Protein AF-A0A351FW99-F1 (afdb_monomer)

Solvent-accessible surface area (backbone atoms only — not comparable to full-atom values): 5980 Å² total; per-residue (Å²): 120,71,73,68,55,52,52,57,50,52,55,50,54,51,52,54,51,54,57,56,58,64,60,67,68,75,73,65,87,77,82,77,58,63,75,80,78,42,58,98,84,65,74,90,75,91,67,80,81,93,72,76,42,76,46,76,76,44,70,51,99,88,61,35,41,31,34,33,22,67,74,70,24,30,31,35,33,34,43,91,87,54,50,70,43,86,70,46,66,60,74,78,71,129

Nearest PDB structures (foldseek):
  7ris-assembly1_A  TM=8.288E-01  e=5.445E-02  Rhodopseudomonas palustris CGA009
  8dk0-assembly1_A  TM=8.073E-01  e=9.558E-02  Rhodopseudomonas palustris CGA009
  2z2n-assembly1_A  TM=8.464E-01  e=2.155E-01  Staphylococcus aureus
  2z2p-assembly1_B  TM=7.013E-01  e=1.153E-01  Staphylococcus aureus
  7zq2-assembly1_A  TM=7.784E-01  e=3.782E-01  synthetic construct

pLDDT: mean 82.65, std 16.7, range [53.91, 98.5]

Mean predicted aligned error: 12.24 Å

Structure (mmCIF, N/CA/C/O backbone):
data_AF-A0A351FW99-F1
#
_entry.id   AF-A0A351FW99-F1
#
loop_
_atom_site.group_PDB
_atom_site.id
_atom_site.type_symbol
_atom_site.label_atom_id
_atom_site.label_alt_id
_atom_site.label_comp_id
_atom_site.label_asym_id
_atom_site.label_entity_id
_atom_site.label_seq_id
_atom_site.pdbx_PDB_ins_code
_atom_site.Cartn_x
_atom_site.Cartn_y
_atom_site.Cartn_z
_atom_site.occupancy
_atom_site.B_iso_or_equiv
_atom_site.auth_seq_id
_atom_site.auth_comp_id
_atom_site.auth_asym_id
_atom_site.auth_atom_id
_atom_site.pdbx_PDB_model_num
ATOM 1 N N . MET A 1 1 ? 58.338 -32.115 -39.807 1.00 53.91 1 MET A N 1
ATOM 2 C CA . MET A 1 1 ? 57.502 -32.758 -38.763 1.00 53.91 1 MET A CA 1
ATOM 3 C C . MET A 1 1 ? 57.423 -31.931 -37.473 1.00 53.91 1 MET A C 1
ATOM 5 O O . MET A 1 1 ? 56.327 -31.791 -36.958 1.00 53.91 1 MET A O 1
ATOM 9 N N . PHE A 1 2 ? 58.525 -31.347 -36.972 1.00 54.69 2 PHE A N 1
ATOM 10 C CA . PHE A 1 2 ? 58.536 -30.571 -35.715 1.00 54.69 2 PHE A CA 1
ATOM 11 C C . PHE A 1 2 ? 57.735 -29.247 -35.747 1.00 54.69 2 PHE A C 1
ATOM 13 O O . PHE A 1 2 ? 56.997 -28.981 -34.805 1.00 54.69 2 PHE A O 1
ATOM 20 N N . ALA A 1 3 ? 57.762 -28.490 -36.851 1.00 55.84 3 ALA A N 1
ATOM 21 C CA . ALA A 1 3 ? 57.065 -27.196 -36.957 1.00 55.84 3 ALA A CA 1
ATOM 22 C C . ALA A 1 3 ? 55.517 -27.275 -36.903 1.00 55.84 3 ALA A C 1
ATOM 24 O O . ALA A 1 3 ? 54.866 -26.369 -36.399 1.00 55.84 3 ALA A O 1
ATOM 25 N N . LEU A 1 4 ? 54.911 -28.381 -37.359 1.00 54.81 4 LEU A N 1
ATOM 26 C CA . LEU A 1 4 ? 53.447 -28.570 -37.328 1.00 54.81 4 LEU A CA 1
ATOM 27 C C . LEU A 1 4 ? 52.909 -28.949 -35.934 1.00 54.81 4 LEU A C 1
ATOM 29 O O . LEU A 1 4 ? 51.709 -28.849 -35.678 1.00 54.81 4 LEU A O 1
ATOM 33 N N . VAL A 1 5 ? 53.773 -29.419 -35.027 1.00 58.44 5 VAL A N 1
ATOM 34 C CA . VAL A 1 5 ? 53.390 -29.797 -33.654 1.00 58.44 5 VAL A CA 1
ATOM 35 C C . VAL A 1 5 ? 53.349 -28.571 -32.737 1.00 58.44 5 VAL A C 1
ATOM 37 O O . VAL A 1 5 ? 52.486 -28.503 -31.861 1.00 58.44 5 VAL A O 1
ATOM 40 N N . GLU A 1 6 ? 54.235 -27.599 -32.954 1.00 58.78 6 GLU A N 1
ATOM 41 C CA . GLU A 1 6 ? 54.245 -26.311 -32.246 1.00 58.78 6 GLU A CA 1
ATOM 42 C C . GLU A 1 6 ? 52.991 -25.487 -32.538 1.00 58.78 6 GLU A C 1
ATOM 44 O O . GLU A 1 6 ? 52.352 -25.009 -31.604 1.00 58.78 6 GLU A O 1
ATOM 49 N N . ASP A 1 7 ? 52.565 -25.439 -33.800 1.00 62.31 7 ASP A N 1
ATOM 50 C CA . ASP A 1 7 ? 51.370 -24.714 -34.247 1.00 62.31 7 ASP A CA 1
ATOM 51 C C . ASP A 1 7 ? 50.083 -25.251 -33.586 1.00 62.31 7 ASP A C 1
ATOM 53 O O . ASP A 1 7 ? 49.282 -24.520 -33.006 1.00 62.31 7 ASP A O 1
ATOM 57 N N . ARG A 1 8 ? 49.936 -26.581 -33.506 1.00 62.00 8 ARG A N 1
ATOM 58 C CA . ARG A 1 8 ? 48.791 -27.210 -32.819 1.00 62.00 8 ARG A CA 1
ATOM 59 C C . ARG A 1 8 ? 48.818 -27.040 -31.299 1.00 62.00 8 ARG A C 1
ATOM 61 O O . ARG A 1 8 ? 47.757 -27.075 -30.674 1.00 62.00 8 ARG A O 1
ATOM 68 N N . ARG A 1 9 ? 49.999 -26.894 -30.686 1.00 63.50 9 ARG A N 1
ATOM 69 C CA . ARG A 1 9 ? 50.136 -26.563 -29.255 1.00 63.50 9 ARG A CA 1
ATOM 70 C C . ARG A 1 9 ? 49.795 -25.094 -29.013 1.00 63.50 9 ARG A C 1
ATOM 72 O O . ARG A 1 9 ? 49.025 -24.813 -28.105 1.00 63.50 9 ARG A O 1
ATOM 79 N N . MET A 1 10 ? 50.270 -24.195 -29.870 1.00 59.34 10 MET A N 1
ATOM 80 C CA . MET A 1 10 ? 49.967 -22.765 -29.837 1.00 59.34 10 MET A CA 1
ATOM 81 C C . MET A 1 10 ? 48.466 -22.499 -30.022 1.00 59.34 10 MET A C 1
ATOM 83 O O . MET A 1 10 ? 47.874 -21.783 -29.220 1.00 59.34 10 MET A O 1
ATOM 87 N N . LEU A 1 11 ? 47.815 -23.162 -30.983 1.00 58.59 11 LEU A N 1
ATOM 88 C CA . LEU A 1 11 ? 46.373 -23.051 -31.237 1.00 58.59 11 LEU A CA 1
ATOM 89 C C . LEU A 1 11 ? 45.511 -23.561 -30.065 1.00 58.59 11 LEU A C 1
ATOM 91 O O . LEU A 1 11 ? 44.448 -23.008 -29.776 1.00 58.59 11 LEU A O 1
ATOM 95 N N . ARG A 1 12 ? 45.983 -24.592 -29.349 1.00 59.53 12 ARG A N 1
ATOM 96 C CA . ARG A 1 12 ? 45.335 -25.122 -28.136 1.00 59.53 12 ARG A CA 1
ATOM 97 C C . ARG A 1 12 ? 45.493 -24.190 -26.936 1.00 59.53 12 ARG A C 1
ATOM 99 O O . ARG A 1 12 ? 44.519 -23.974 -26.220 1.00 59.53 12 ARG A O 1
ATOM 106 N N . THR A 1 13 ? 46.677 -23.612 -26.744 1.00 58.78 13 THR A N 1
ATOM 107 C CA . THR A 1 13 ? 46.927 -22.630 -25.679 1.00 58.78 13 THR A CA 1
ATOM 108 C C . THR A 1 13 ? 46.145 -21.337 -25.923 1.00 58.78 13 THR A C 1
ATOM 110 O O . THR A 1 13 ? 45.539 -20.809 -24.997 1.00 58.78 13 THR A O 1
ATOM 113 N N . LEU A 1 14 ? 46.065 -20.867 -27.173 1.00 58.09 14 LEU A N 1
ATOM 114 C CA . LEU A 1 14 ? 45.259 -19.699 -27.550 1.00 58.09 14 LEU A CA 1
ATOM 115 C C . LEU A 1 14 ? 43.753 -19.940 -27.337 1.00 58.09 14 LEU A C 1
ATOM 117 O O . LEU A 1 14 ? 43.078 -19.072 -26.791 1.00 58.09 14 LEU A O 1
ATOM 121 N N . SER A 1 15 ? 43.235 -21.129 -27.677 1.00 59.47 15 SER A N 1
ATOM 122 C CA . SER A 1 15 ? 41.825 -21.487 -27.423 1.00 59.47 15 SER A CA 1
ATOM 123 C C . SER A 1 15 ? 41.474 -21.538 -25.933 1.00 59.47 15 SER A C 1
ATOM 125 O O . SER A 1 15 ? 40.412 -21.059 -25.541 1.00 59.47 15 SER A O 1
ATOM 127 N N . ALA A 1 16 ? 42.358 -22.084 -25.090 1.00 58.28 16 ALA A N 1
ATOM 128 C CA . ALA A 1 16 ? 42.136 -22.1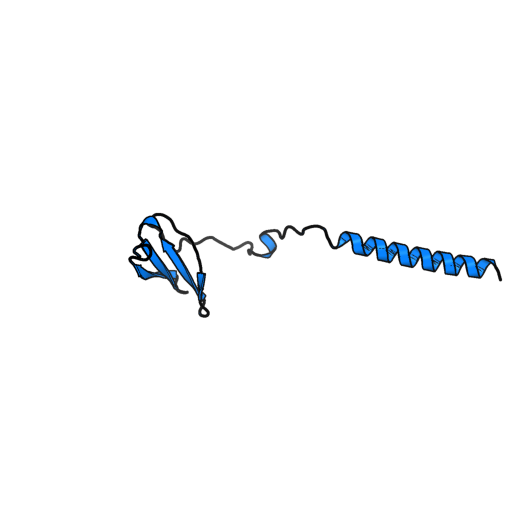54 -23.644 1.00 58.28 16 ALA A CA 1
ATOM 129 C C . ALA A 1 16 ? 42.135 -20.761 -22.983 1.00 58.28 16 ALA A C 1
ATOM 131 O O . ALA A 1 16 ? 41.317 -20.499 -22.101 1.00 58.28 16 ALA A O 1
ATOM 132 N N . SER A 1 17 ? 42.992 -19.844 -23.448 1.00 58.72 17 SER A N 1
ATOM 133 C CA . SER A 1 17 ? 43.065 -18.469 -22.933 1.00 58.72 17 SER A CA 1
ATOM 134 C C . SER A 1 17 ? 41.863 -17.608 -23.333 1.00 58.72 17 SER A C 1
ATOM 136 O O . SER A 1 17 ? 41.372 -16.834 -22.514 1.00 58.72 17 SER A O 1
ATOM 138 N N . VAL A 1 18 ? 41.342 -17.760 -24.557 1.00 60.44 18 VAL A N 1
ATOM 139 C CA . VAL A 1 18 ? 40.134 -17.040 -25.011 1.00 60.44 18 VAL A CA 1
ATOM 140 C C . VAL A 1 18 ? 38.898 -17.485 -24.221 1.00 60.44 18 VAL A C 1
ATOM 142 O O . VAL A 1 18 ? 38.113 -16.644 -23.788 1.00 60.44 18 VAL A O 1
ATOM 145 N N . PHE A 1 19 ? 38.761 -18.789 -23.950 1.00 57.56 19 PHE A N 1
ATOM 146 C CA . PHE A 1 19 ? 37.665 -19.319 -23.130 1.00 57.56 19 PHE A CA 1
ATOM 147 C C . PHE A 1 19 ? 37.753 -18.883 -21.658 1.00 57.56 19 PHE A C 1
ATOM 149 O O . PHE A 1 19 ? 36.730 -18.569 -21.053 1.00 57.56 19 PHE A O 1
ATOM 156 N N . GLY A 1 20 ? 38.963 -18.816 -21.089 1.00 57.88 20 GLY A N 1
ATOM 157 C CA . GLY A 1 20 ? 39.179 -18.328 -19.723 1.00 57.88 20 GLY A CA 1
ATOM 158 C C . GLY A 1 20 ? 38.878 -16.835 -19.559 1.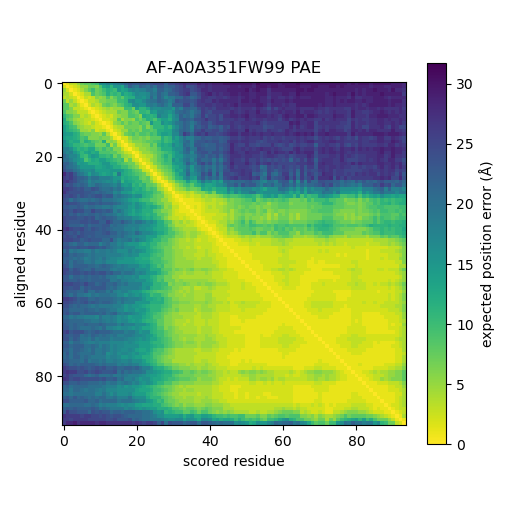00 57.88 20 GLY A C 1
ATOM 159 O O . GLY A 1 20 ? 38.313 -16.430 -18.546 1.00 57.88 20 GLY A O 1
ATOM 160 N N . PHE A 1 21 ? 39.188 -16.017 -20.569 1.00 57.34 21 PHE A N 1
ATOM 161 C CA . PHE A 1 21 ? 38.932 -14.574 -20.534 1.00 57.34 21 PHE A CA 1
ATOM 162 C C . PHE A 1 21 ? 37.441 -14.229 -20.705 1.00 57.34 21 PHE A C 1
ATOM 164 O O . PHE A 1 21 ? 36.941 -13.309 -20.060 1.00 57.34 21 PHE A O 1
ATOM 171 N N . LEU A 1 22 ? 36.701 -15.009 -21.504 1.00 57.44 22 LEU A N 1
ATOM 172 C CA . LEU A 1 22 ? 35.249 -14.857 -21.686 1.00 57.44 22 LEU A CA 1
ATOM 173 C C . LEU A 1 22 ? 34.432 -15.180 -20.420 1.00 57.44 22 LEU A C 1
ATOM 175 O O . LEU A 1 22 ? 33.336 -14.648 -20.256 1.00 57.44 22 LEU A O 1
ATOM 179 N N . PHE A 1 23 ? 34.960 -16.002 -19.506 1.00 56.03 23 PHE A N 1
ATOM 180 C CA . PHE A 1 23 ? 34.260 -16.392 -18.275 1.00 56.03 23 PHE A CA 1
ATOM 181 C C . PHE A 1 23 ? 34.347 -15.352 -17.144 1.00 56.03 23 PHE A C 1
ATOM 183 O O . PHE A 1 23 ? 33.445 -15.284 -16.313 1.00 56.03 23 PHE A O 1
ATOM 190 N N . VAL A 1 24 ? 35.385 -14.508 -17.113 1.00 56.78 24 VAL A N 1
ATOM 191 C CA . VAL A 1 24 ? 35.573 -13.500 -16.044 1.00 56.78 24 VAL A CA 1
ATOM 192 C C . VAL A 1 24 ? 34.595 -12.322 -16.179 1.00 56.78 24 VAL A C 1
ATOM 194 O O . VAL A 1 24 ? 34.239 -11.694 -15.186 1.00 56.78 24 VAL A O 1
ATOM 197 N N . VAL A 1 25 ? 34.096 -12.045 -17.388 1.00 57.53 25 VAL A N 1
ATOM 198 C CA . VAL A 1 25 ? 33.228 -10.883 -17.672 1.00 57.53 25 VAL A CA 1
ATOM 199 C C . VAL A 1 25 ? 31.759 -11.112 -17.276 1.00 57.53 25 VAL A C 1
ATOM 201 O O . VAL A 1 25 ? 30.984 -10.165 -17.204 1.00 57.53 25 VAL A O 1
ATOM 204 N N . GLN A 1 26 ? 31.352 -12.343 -16.955 1.00 59.62 26 GLN A N 1
ATOM 205 C CA . GLN A 1 26 ? 29.947 -12.658 -16.646 1.00 59.62 26 GLN A CA 1
ATOM 206 C C . GLN A 1 26 ? 29.529 -12.336 -15.197 1.00 59.62 26 GLN A C 1
ATOM 208 O O . GLN A 1 26 ? 28.368 -12.522 -14.848 1.00 59.62 26 GLN A O 1
ATOM 213 N N . ALA A 1 27 ? 30.445 -11.859 -14.346 1.00 61.97 27 ALA A N 1
ATOM 214 C CA . ALA A 1 27 ? 30.194 -11.642 -12.916 1.00 61.97 27 ALA A CA 1
ATOM 215 C C . ALA A 1 27 ? 30.211 -10.162 -12.485 1.00 61.97 27 ALA A C 1
ATOM 217 O O . ALA A 1 27 ? 30.378 -9.866 -11.302 1.00 61.97 27 ALA A O 1
ATOM 218 N N . VAL A 1 28 ? 30.053 -9.217 -13.417 1.00 69.50 28 VAL A N 1
ATOM 219 C CA . VAL A 1 28 ? 29.834 -7.809 -13.050 1.00 69.50 28 VAL A CA 1
ATOM 220 C C . VAL A 1 28 ? 28.384 -7.664 -12.590 1.00 69.50 28 VAL A C 1
ATOM 222 O O . VAL A 1 28 ? 27.479 -8.078 -13.318 1.00 69.50 28 VAL A O 1
ATOM 225 N N . ALA A 1 29 ? 28.156 -7.096 -11.402 1.00 71.88 29 ALA A N 1
ATOM 226 C CA . ALA A 1 29 ? 26.814 -6.756 -10.938 1.00 71.88 29 ALA A CA 1
ATOM 227 C C . ALA A 1 29 ? 26.094 -5.938 -12.023 1.00 71.88 29 ALA A C 1
ATOM 229 O O . ALA A 1 29 ? 26.620 -4.927 -12.487 1.00 71.88 29 ALA A O 1
ATOM 230 N N . GLN A 1 30 ? 24.938 -6.421 -12.481 1.00 75.62 30 GLN A N 1
ATOM 231 C CA . GLN A 1 30 ? 24.142 -5.725 -13.485 1.00 75.62 30 GLN A CA 1
ATOM 232 C C . GLN A 1 30 ? 23.155 -4.807 -12.766 1.00 75.62 30 GLN A C 1
ATOM 234 O O . GLN A 1 30 ? 22.193 -5.288 -12.165 1.00 75.62 30 GLN A O 1
ATOM 239 N N . ASP A 1 31 ? 23.370 -3.497 -12.857 1.00 80.88 31 ASP A N 1
ATOM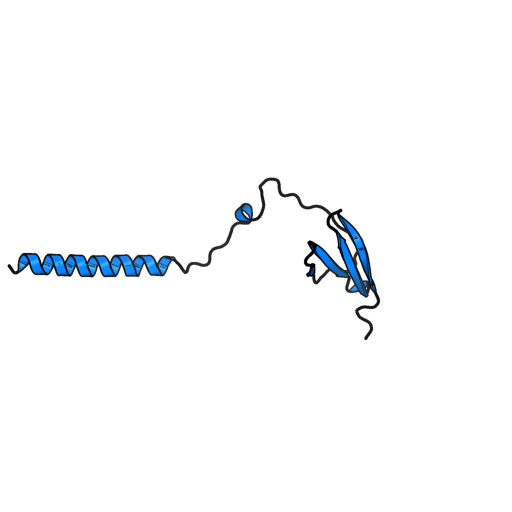 240 C CA . ASP A 1 31 ? 22.330 -2.522 -12.541 1.00 80.88 31 ASP A CA 1
ATOM 241 C C . ASP A 1 31 ? 21.296 -2.571 -13.669 1.00 80.88 31 ASP A C 1
ATOM 243 O O . ASP A 1 31 ? 21.562 -2.149 -14.795 1.00 80.88 31 ASP A O 1
ATOM 247 N N . THR A 1 32 ? 20.119 -3.136 -13.391 1.00 86.19 32 THR A N 1
ATOM 248 C CA . THR A 1 32 ? 19.006 -3.105 -14.347 1.00 86.19 32 THR A CA 1
ATOM 249 C C . THR A 1 32 ? 18.446 -1.685 -14.355 1.00 86.19 32 THR A C 1
ATOM 251 O O . THR A 1 32 ? 17.914 -1.250 -13.328 1.00 86.19 32 THR A O 1
ATOM 254 N N . PRO A 1 33 ? 18.561 -0.929 -15.461 1.00 88.12 33 PRO A N 1
ATOM 255 C CA . PRO A 1 33 ? 17.994 0.406 -15.508 1.00 88.12 33 PRO A CA 1
ATOM 256 C C . PRO A 1 33 ? 16.471 0.316 -15.396 1.00 88.12 33 PRO A C 1
ATOM 258 O O . PRO A 1 33 ? 15.849 -0.611 -15.918 1.00 88.12 33 PRO A O 1
ATOM 261 N N . LEU A 1 34 ? 15.859 1.307 -14.743 1.00 86.56 34 LEU A N 1
ATOM 262 C CA . LEU A 1 34 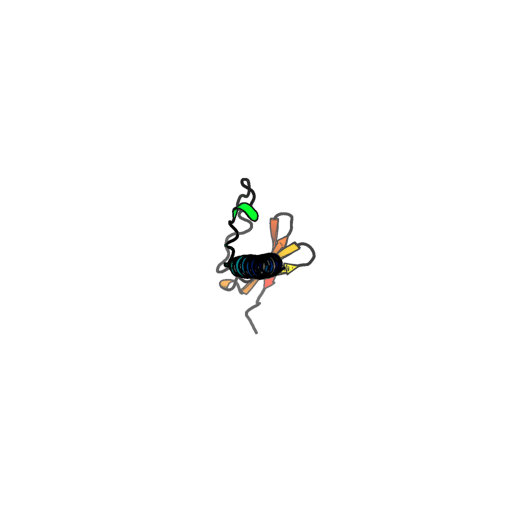? 14.407 1.342 -14.534 1.00 86.56 34 LEU A CA 1
ATOM 263 C C . LEU A 1 34 ? 13.617 1.262 -15.846 1.00 86.56 34 LEU A C 1
ATOM 265 O O . LEU A 1 34 ? 12.527 0.708 -15.844 1.00 86.56 34 LEU A O 1
ATOM 269 N N . THR A 1 35 ? 14.180 1.727 -16.964 1.00 87.44 35 THR A N 1
ATOM 270 C CA . THR A 1 35 ? 13.584 1.652 -18.311 1.00 87.44 35 THR A CA 1
ATOM 271 C C . THR A 1 35 ? 13.388 0.227 -18.839 1.00 87.44 35 THR A C 1
ATOM 273 O O . THR A 1 35 ? 12.681 0.031 -19.820 1.00 87.44 35 THR A O 1
ATOM 276 N N . MET A 1 36 ? 14.002 -0.788 -18.220 1.00 89.19 36 MET A N 1
ATOM 277 C CA . MET A 1 36 ? 13.720 -2.195 -18.538 1.00 89.19 36 MET A CA 1
ATOM 278 C C . MET A 1 36 ? 12.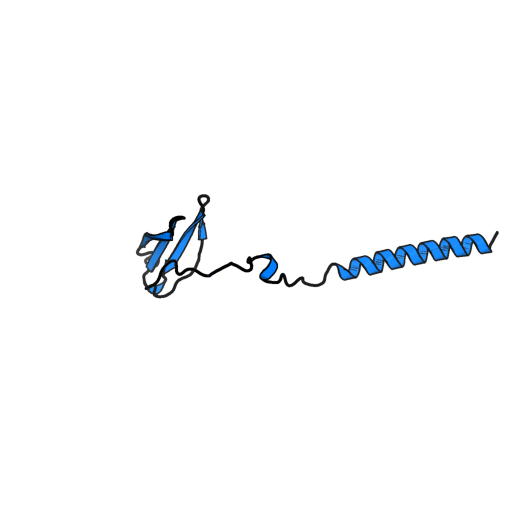511 -2.755 -17.772 1.00 89.19 36 MET A C 1
ATOM 280 O O . MET A 1 36 ? 12.033 -3.834 -18.111 1.00 89.19 36 MET A O 1
ATOM 284 N N . VAL A 1 37 ? 12.039 -2.058 -16.732 1.00 89.19 37 VAL A N 1
ATOM 285 C CA . VAL A 1 37 ? 10.928 -2.490 -15.863 1.00 89.19 37 VAL A CA 1
ATOM 286 C C . VAL A 1 37 ? 9.707 -1.587 -16.033 1.00 89.19 37 VAL A C 1
ATOM 288 O O . VAL A 1 37 ? 8.579 -2.071 -16.046 1.00 89.19 37 VAL A O 1
ATOM 291 N N . LEU A 1 38 ? 9.935 -0.282 -16.163 1.00 90.88 38 LEU A N 1
ATOM 292 C CA . LEU A 1 38 ? 8.924 0.743 -16.373 1.00 90.88 38 LEU A CA 1
ATOM 293 C C . LEU A 1 38 ? 8.889 1.115 -17.854 1.00 90.88 38 LEU A C 1
ATOM 295 O O . LEU A 1 38 ? 9.933 1.363 -18.457 1.00 90.88 38 LEU A O 1
ATOM 299 N N . SER A 1 39 ? 7.690 1.170 -18.425 1.00 87.88 39 SER A N 1
ATOM 300 C CA . SER A 1 39 ? 7.476 1.747 -19.750 1.00 87.88 39 SER A CA 1
ATOM 301 C C . SER A 1 39 ? 7.638 3.271 -19.708 1.00 87.88 39 SER A C 1
ATOM 303 O O . SER A 1 39 ? 7.446 3.892 -18.663 1.00 87.88 39 SER A O 1
ATOM 305 N N . ASP A 1 40 ? 7.955 3.893 -20.845 1.00 85.81 40 ASP A N 1
ATOM 306 C CA . ASP A 1 40 ? 8.123 5.355 -20.924 1.00 85.81 40 ASP A CA 1
ATOM 307 C C . ASP A 1 40 ? 6.836 6.130 -20.571 1.00 85.81 40 ASP A C 1
ATOM 309 O O . ASP A 1 40 ? 6.894 7.288 -20.162 1.00 85.81 40 ASP A O 1
ATOM 313 N N . ASP A 1 41 ? 5.674 5.484 -20.705 1.00 88.31 41 ASP A N 1
ATOM 314 C CA . ASP A 1 41 ? 4.347 5.988 -20.338 1.00 88.31 41 ASP A CA 1
ATOM 315 C C . ASP A 1 41 ? 3.887 5.543 -18.935 1.00 88.31 41 ASP A C 1
ATOM 317 O O . ASP A 1 41 ? 2.736 5.764 -18.555 1.00 88.31 41 ASP A O 1
ATOM 321 N N . SER A 1 42 ? 4.765 4.920 -18.141 1.00 89.00 42 SER A N 1
ATOM 322 C CA . SER A 1 42 ? 4.457 4.558 -16.757 1.00 89.00 42 SER A CA 1
ATOM 323 C C . SER A 1 42 ? 4.282 5.814 -15.903 1.00 89.00 42 SER A C 1
ATOM 325 O O . SER A 1 42 ? 5.221 6.579 -15.672 1.00 89.00 42 SER A O 1
ATOM 327 N N . HIS A 1 43 ? 3.073 5.995 -15.375 1.00 87.94 43 HIS A N 1
ATOM 328 C CA . HIS A 1 43 ? 2.737 7.075 -14.455 1.00 87.94 43 HIS A CA 1
ATOM 329 C C . HIS A 1 43 ? 2.373 6.529 -13.073 1.00 87.94 43 HIS A C 1
ATOM 331 O O . HIS A 1 43 ? 1.776 5.462 -12.942 1.00 87.94 43 HIS A O 1
ATOM 337 N N . TRP A 1 44 ? 2.726 7.285 -12.034 1.00 90.06 44 TRP A N 1
ATOM 338 C CA . TRP A 1 44 ? 2.308 6.993 -10.667 1.00 90.06 44 TRP A CA 1
ATOM 339 C C . TRP A 1 44 ? 0.883 7.492 -10.435 1.00 90.06 44 TRP A C 1
ATOM 341 O O . TRP A 1 44 ? 0.579 8.649 -10.724 1.00 90.06 44 TRP A O 1
ATOM 351 N N . GLU A 1 45 ? 0.036 6.642 -9.860 1.00 89.44 45 GLU A N 1
ATOM 352 C CA . GLU A 1 45 ? -1.325 6.989 -9.457 1.00 89.44 45 GLU A CA 1
ATOM 353 C C . GLU A 1 45 ? -1.459 6.955 -7.932 1.00 89.44 45 GLU A C 1
ATOM 355 O O . GLU A 1 45 ? -0.965 6.044 -7.259 1.00 89.44 45 GLU A O 1
ATOM 360 N N . LEU A 1 46 ? -2.141 7.956 -7.372 1.00 92.94 46 LEU A N 1
ATOM 361 C CA . LEU A 1 46 ? -2.491 7.959 -5.959 1.00 92.94 46 LEU A CA 1
ATOM 362 C C . LEU A 1 46 ? -3.628 6.961 -5.711 1.00 92.94 46 LEU A C 1
ATOM 364 O O . LEU A 1 46 ? -4.781 7.238 -6.023 1.00 92.94 46 LEU A O 1
ATOM 368 N N . VAL A 1 47 ? -3.306 5.825 -5.095 1.00 93.56 47 VAL A N 1
ATOM 369 C CA . VAL A 1 47 ? -4.296 4.789 -4.746 1.00 93.56 47 VAL A CA 1
ATOM 370 C C . VAL A 1 47 ? -5.037 5.116 -3.444 1.00 93.56 47 VAL A C 1
ATOM 372 O O . VAL A 1 47 ? -6.216 4.803 -3.294 1.00 93.56 47 VAL A O 1
ATOM 375 N N . SER A 1 48 ? -4.357 5.723 -2.466 1.00 95.50 48 SER A N 1
ATOM 376 C CA . SER A 1 48 ? -4.943 6.046 -1.163 1.00 95.50 48 SER A CA 1
ATOM 377 C C . SER A 1 48 ? -4.151 7.118 -0.426 1.00 95.50 48 SER A C 1
ATOM 379 O O . SER A 1 48 ? -2.924 7.113 -0.456 1.00 95.50 48 SER A O 1
ATOM 381 N N . GLU A 1 49 ? -4.846 7.957 0.337 1.00 96.62 49 GLU A N 1
ATOM 382 C CA . GLU A 1 49 ? -4.249 8.972 1.212 1.00 96.62 49 GLU A CA 1
ATOM 383 C C . GLU A 1 49 ? -4.911 9.003 2.601 1.00 96.62 49 GLU A C 1
ATOM 385 O O . GLU A 1 49 ? -5.867 8.272 2.861 1.00 96.62 49 GLU A O 1
ATOM 390 N N . GLY A 1 50 ? -4.386 9.840 3.504 1.00 97.19 50 GLY A N 1
ATOM 391 C CA . GLY A 1 50 ? -4.906 10.014 4.869 1.00 97.19 50 GLY A CA 1
ATOM 392 C C . GLY A 1 50 ? -4.364 9.028 5.911 1.00 97.19 50 GLY A C 1
ATOM 393 O O . GLY A 1 50 ? -4.805 9.048 7.059 1.00 97.19 50 GLY A O 1
ATOM 394 N N . HIS A 1 51 ? -3.404 8.184 5.532 1.00 97.38 51 HIS A N 1
ATOM 395 C CA . HIS A 1 51 ? -2.764 7.208 6.418 1.00 97.38 51 HIS A CA 1
ATOM 396 C C . HIS A 1 51 ? -1.681 7.844 7.291 1.00 97.38 51 HIS A C 1
ATOM 398 O O . HIS A 1 51 ? -1.027 8.809 6.893 1.00 97.38 51 HIS A O 1
ATOM 404 N N . GLY A 1 52 ? -1.456 7.286 8.480 1.00 97.50 52 GLY A N 1
ATOM 405 C CA . GLY A 1 52 ? -0.445 7.784 9.410 1.00 97.50 52 GLY A CA 1
ATOM 406 C C . GLY A 1 52 ? 0.964 7.253 9.138 1.00 97.50 52 GLY A C 1
ATOM 407 O O . GLY A 1 52 ? 1.929 8.015 9.208 1.00 97.50 52 GLY A O 1
ATOM 408 N N . PHE A 1 53 ? 1.103 5.951 8.877 1.00 96.75 53 PHE A N 1
ATOM 409 C CA . PHE A 1 53 ? 2.372 5.341 8.464 1.00 96.75 53 PHE A CA 1
ATOM 410 C C . PHE A 1 53 ? 2.126 4.014 7.735 1.00 96.75 53 PHE A C 1
ATOM 412 O O . PHE A 1 53 ? 1.894 2.990 8.381 1.00 96.75 53 PHE A O 1
ATOM 419 N N . THR A 1 54 ? 2.161 4.041 6.400 1.00 97.31 54 THR A N 1
ATOM 420 C CA . THR A 1 54 ? 1.917 2.861 5.557 1.00 97.31 54 THR A CA 1
ATOM 421 C C . THR A 1 54 ? 3.155 1.976 5.425 1.00 97.31 54 THR A C 1
ATOM 423 O O . THR A 1 54 ? 4.233 2.488 5.126 1.00 97.31 54 THR A O 1
ATOM 426 N N . GLU A 1 55 ? 3.008 0.661 5.584 1.00 97.06 55 GLU A N 1
ATOM 427 C CA . GLU A 1 55 ? 4.110 -0.310 5.491 1.00 97.06 55 GLU A CA 1
ATOM 428 C C . GLU A 1 55 ? 3.594 -1.710 5.101 1.00 97.06 55 GLU A C 1
ATOM 430 O O . GLU A 1 55 ? 2.384 -1.964 5.091 1.00 97.06 55 GLU A O 1
ATOM 435 N N . GLY A 1 56 ? 4.517 -2.610 4.760 1.00 96.19 56 GLY A N 1
ATOM 436 C CA . GLY A 1 56 ? 4.257 -4.040 4.634 1.00 96.19 56 GLY A CA 1
ATOM 437 C C . GLY A 1 56 ? 3.281 -4.401 3.518 1.00 96.19 56 GLY A C 1
ATOM 438 O O . GLY A 1 56 ? 2.329 -5.136 3.790 1.00 96.19 56 GLY A O 1
ATOM 439 N N . PRO A 1 57 ? 3.454 -3.886 2.282 1.00 97.25 57 PRO A N 1
ATOM 440 C CA . PRO A 1 57 ? 2.591 -4.280 1.185 1.00 97.25 57 PRO A CA 1
ATOM 441 C C . PRO A 1 57 ? 2.735 -5.784 0.910 1.00 97.25 57 PRO A C 1
ATOM 443 O O . PRO A 1 57 ? 3.842 -6.296 0.744 1.00 97.25 57 PRO A O 1
ATOM 446 N N . ALA A 1 58 ? 1.612 -6.490 0.825 1.00 98.00 58 ALA A N 1
ATOM 447 C CA . ALA A 1 58 ? 1.538 -7.899 0.453 1.00 98.00 58 ALA A CA 1
ATOM 448 C C . ALA A 1 58 ? 0.435 -8.108 -0.587 1.00 98.00 58 ALA A C 1
ATOM 450 O O . ALA A 1 58 ? -0.590 -7.433 -0.552 1.00 98.00 58 ALA A O 1
ATOM 451 N N . VAL A 1 59 ? 0.633 -9.045 -1.513 1.00 97.81 59 VAL A N 1
ATOM 452 C CA . VAL A 1 59 ? -0.294 -9.278 -2.630 1.00 97.81 59 VAL A CA 1
ATOM 453 C C . VAL A 1 59 ? -0.868 -10.688 -2.545 1.00 97.81 59 VAL A C 1
ATOM 455 O O . VAL A 1 59 ? -0.126 -11.647 -2.330 1.00 97.81 59 VAL A O 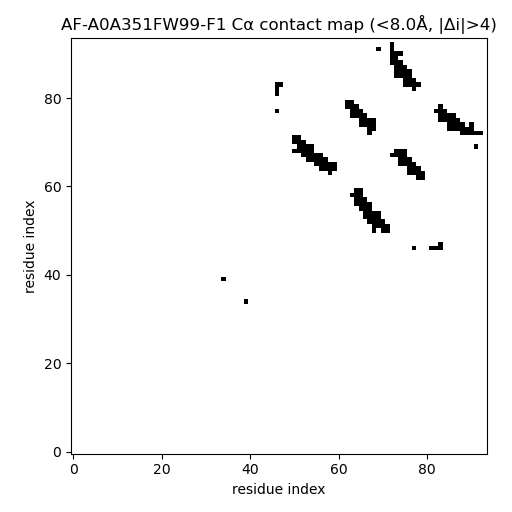1
ATOM 458 N N . ASP A 1 60 ? -2.188 -10.828 -2.693 1.00 97.38 60 ASP A N 1
ATOM 459 C CA . ASP A 1 60 ? -2.830 -12.145 -2.771 1.00 97.38 60 ASP A CA 1
ATOM 460 C C . ASP A 1 60 ? -2.798 -12.735 -4.195 1.00 97.38 60 ASP A C 1
ATOM 462 O O . ASP A 1 60 ? -2.432 -12.080 -5.168 1.00 97.38 60 ASP A O 1
ATOM 466 N N . ARG A 1 61 ? -3.235 -13.992 -4.347 1.00 97.38 61 ARG A N 1
ATOM 467 C CA . ARG A 1 61 ? -3.289 -14.675 -5.657 1.00 97.38 61 ARG A CA 1
ATOM 468 C C . ARG A 1 61 ? -4.214 -14.011 -6.680 1.00 97.38 61 ARG A C 1
ATOM 470 O O . ARG A 1 61 ? -4.154 -14.345 -7.859 1.00 97.38 61 ARG A O 1
ATOM 477 N N . HIS A 1 62 ? -5.146 -13.186 -6.215 1.00 95.81 62 HIS A N 1
ATOM 478 C CA . HIS A 1 62 ? -6.052 -12.462 -7.085 1.00 95.81 62 HIS A CA 1
ATOM 479 C C . HIS A 1 62 ? -5.424 -11.155 -7.538 1.00 95.81 62 HIS A C 1
ATOM 481 O O . HIS A 1 62 ? -5.902 -10.630 -8.527 1.00 95.81 62 HIS A O 1
ATOM 487 N N . GLY A 1 63 ? -4.368 -10.672 -6.876 1.00 95.19 63 GLY A N 1
ATOM 488 C CA . GLY A 1 63 ? -3.676 -9.416 -7.139 1.00 95.19 63 GLY A CA 1
ATOM 489 C C . GLY A 1 63 ? -4.162 -8.249 -6.274 1.00 95.19 63 GLY A C 1
ATOM 490 O O . GLY A 1 63 ? -3.828 -7.108 -6.569 1.00 95.19 63 GLY A O 1
ATOM 491 N N . ASN A 1 64 ? -4.947 -8.504 -5.220 1.00 97.81 64 ASN A N 1
ATOM 492 C CA . ASN A 1 64 ? -5.294 -7.455 -4.260 1.00 97.81 64 ASN A CA 1
ATOM 493 C C . ASN A 1 64 ? -4.065 -7.104 -3.419 1.00 97.81 64 ASN A C 1
ATOM 495 O O . ASN A 1 64 ? -3.365 -8.006 -2.951 1.00 97.81 64 ASN A O 1
ATOM 499 N N . VAL A 1 65 ? -3.848 -5.812 -3.179 1.00 97.56 65 VAL A N 1
ATOM 500 C CA . VAL A 1 65 ? -2.737 -5.312 -2.362 1.00 97.56 65 VAL A CA 1
ATOM 501 C C . VAL A 1 65 ? -3.239 -5.019 -0.955 1.00 97.56 65 VAL A C 1
ATOM 503 O O . VAL A 1 65 ? -4.177 -4.249 -0.761 1.00 97.56 65 VAL A O 1
ATOM 506 N N . PHE A 1 66 ? -2.594 -5.612 0.037 1.00 98.12 66 PHE A N 1
ATOM 507 C CA . PHE A 1 66 ? -2.822 -5.367 1.453 1.00 98.12 66 PHE A CA 1
ATOM 508 C C . PHE A 1 66 ? -1.676 -4.536 1.999 1.00 98.12 66 PHE A C 1
ATOM 510 O O . PHE A 1 66 ? -0.530 -4.808 1.665 1.00 98.12 66 PHE A O 1
ATOM 517 N N . PHE A 1 67 ? -1.962 -3.551 2.841 1.00 98.06 67 PHE A N 1
ATOM 518 C CA . PHE A 1 67 ? -0.936 -2.737 3.492 1.00 98.06 67 PHE A CA 1
ATOM 519 C C . PHE A 1 67 ? -1.396 -2.312 4.886 1.00 98.06 67 PHE A C 1
ATOM 521 O O . PHE A 1 67 ? -2.594 -2.148 5.139 1.00 98.06 67 PHE A O 1
ATOM 528 N N . SER A 1 68 ? -0.444 -2.145 5.799 1.00 98.19 68 SER A N 1
ATOM 529 C CA . SER A 1 68 ? -0.713 -1.735 7.179 1.00 98.19 68 SER A CA 1
ATOM 530 C C . SER A 1 68 ? -0.615 -0.222 7.319 1.00 98.19 68 SER A C 1
ATOM 532 O O . SER A 1 68 ? 0.285 0.374 6.742 1.00 98.19 68 SER A O 1
ATOM 534 N N . ASP A 1 69 ? -1.477 0.390 8.132 1.00 97.88 69 ASP A N 1
ATOM 535 C CA . ASP A 1 69 ? -1.240 1.709 8.728 1.00 97.88 69 ASP A CA 1
ATOM 536 C C . ASP A 1 69 ? -0.919 1.522 10.216 1.00 97.88 69 ASP A C 1
ATOM 538 O O . ASP A 1 69 ? -1.808 1.267 11.041 1.00 97.88 69 ASP A O 1
ATOM 542 N N . LEU A 1 70 ? 0.367 1.641 10.560 1.00 95.94 70 LEU A N 1
ATOM 543 C CA . LEU A 1 70 ? 0.863 1.345 11.906 1.00 95.94 70 LEU A CA 1
ATOM 544 C C . LEU A 1 70 ? 0.307 2.310 12.957 1.00 95.94 70 LEU A C 1
ATOM 546 O O . LEU A 1 70 ? 0.004 1.895 14.075 1.00 95.94 70 LEU A O 1
ATOM 550 N N . ARG A 1 71 ? 0.115 3.589 12.608 1.00 96.00 71 ARG A N 1
ATOM 551 C CA . ARG A 1 71 ? -0.431 4.580 13.552 1.00 96.00 71 ARG A CA 1
ATOM 552 C C . ARG A 1 71 ? -1.919 4.367 13.795 1.00 96.00 71 ARG A C 1
ATOM 554 O O . ARG A 1 71 ? -2.397 4.642 14.892 1.00 96.00 71 ARG A O 1
ATOM 561 N N . ALA A 1 72 ? -2.642 3.872 12.793 1.00 96.44 72 ALA A N 1
ATOM 562 C CA . ALA A 1 72 ? -4.066 3.586 12.912 1.00 96.44 72 ALA A CA 1
ATOM 563 C C . ALA A 1 72 ? -4.370 2.183 13.465 1.00 96.44 72 ALA A C 1
ATOM 565 O O . ALA A 1 72 ? -5.530 1.913 13.777 1.00 96.44 72 ALA A O 1
ATOM 566 N N . SER A 1 73 ? -3.369 1.298 13.587 1.00 97.12 73 SER A N 1
ATOM 567 C CA . SER A 1 73 ? -3.557 -0.124 13.929 1.00 97.12 73 SER A CA 1
ATOM 568 C C . SER A 1 73 ? -4.571 -0.813 13.005 1.00 97.12 73 SER A C 1
ATOM 570 O O . SER A 1 73 ? -5.496 -1.486 13.469 1.00 97.12 73 SER A O 1
ATOM 572 N N . LYS A 1 74 ? -4.441 -0.586 11.692 1.00 97.94 74 LYS A N 1
ATOM 573 C CA . LYS A 1 74 ? -5.349 -1.103 10.656 1.00 97.94 74 LYS A CA 1
ATOM 574 C C . LYS A 1 74 ? -4.573 -1.739 9.513 1.00 97.94 74 LYS A C 1
ATOM 576 O O . LYS A 1 74 ? -3.464 -1.317 9.204 1.00 97.94 74 LYS A O 1
ATOM 581 N N . ILE A 1 75 ? -5.200 -2.708 8.855 1.00 98.31 75 ILE A N 1
ATOM 58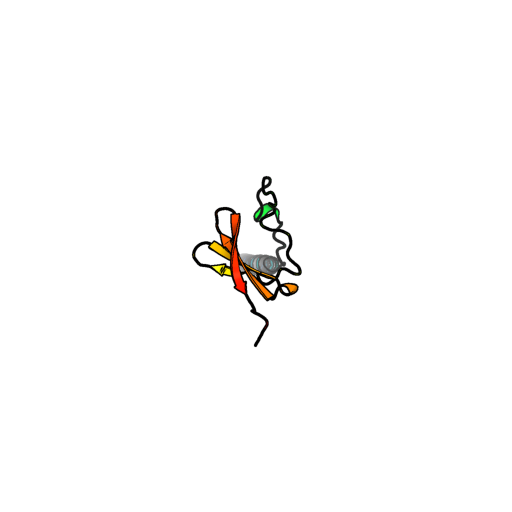2 C CA . ILE A 1 75 ? -4.781 -3.233 7.556 1.00 98.31 75 ILE A CA 1
ATOM 583 C C . ILE A 1 75 ? -5.862 -2.875 6.543 1.00 98.31 75 ILE A C 1
ATOM 585 O O . ILE A 1 75 ? -7.051 -3.121 6.772 1.00 98.31 75 ILE A O 1
ATOM 589 N N . PHE A 1 76 ? -5.447 -2.313 5.417 1.00 98.50 76 PHE A N 1
ATOM 590 C CA . PHE A 1 76 ? -6.303 -1.981 4.287 1.00 98.50 76 PHE A CA 1
ATOM 591 C C . PHE A 1 76 ? -6.059 -2.947 3.130 1.00 98.50 76 PHE A C 1
ATOM 593 O O . PHE A 1 76 ? -4.989 -3.540 3.019 1.00 98.50 76 PHE A O 1
ATOM 600 N N . ARG A 1 77 ? -7.063 -3.086 2.262 1.00 98.50 77 ARG A N 1
ATOM 601 C CA . ARG A 1 77 ? -7.006 -3.820 0.997 1.00 98.50 77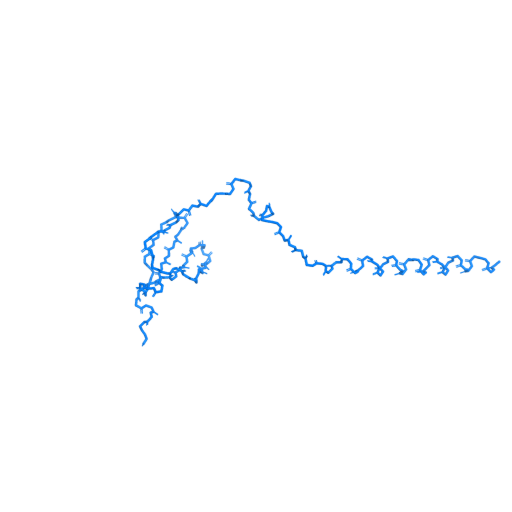 ARG A CA 1
ATOM 602 C C . ARG A 1 77 ? -7.380 -2.885 -0.147 1.00 98.50 77 ARG A C 1
ATOM 604 O O . ARG A 1 77 ? -8.498 -2.365 -0.145 1.00 98.50 77 ARG A O 1
ATOM 611 N N . ALA A 1 78 ? -6.489 -2.738 -1.118 1.00 98.06 78 ALA A N 1
ATOM 612 C CA . ALA A 1 78 ? -6.756 -2.163 -2.430 1.00 98.06 78 ALA A CA 1
ATOM 613 C C . ALA A 1 78 ? -7.053 -3.290 -3.433 1.00 98.06 78 ALA A C 1
ATOM 615 O O . ALA A 1 78 ? -6.279 -4.245 -3.542 1.00 98.06 78 ALA A O 1
ATOM 616 N N . ASP A 1 79 ? -8.184 -3.203 -4.128 1.00 96.06 79 ASP A N 1
ATOM 617 C CA . ASP A 1 79 ? -8.525 -4.124 -5.216 1.00 96.06 79 ASP A CA 1
ATOM 618 C C . ASP A 1 79 ? -8.105 -3.582 -6.597 1.00 96.06 79 ASP A C 1
ATOM 620 O O . ASP A 1 79 ? -7.646 -2.447 -6.730 1.00 96.06 79 ASP A O 1
ATOM 624 N N . HIS A 1 80 ? -8.293 -4.393 -7.642 1.00 90.19 80 HIS A N 1
ATOM 625 C CA . HIS A 1 80 ? -7.968 -4.044 -9.038 1.00 90.19 80 HIS A CA 1
ATOM 626 C C . HIS A 1 80 ? -8.754 -2.871 -9.612 1.00 90.19 80 HIS A C 1
ATOM 628 O O . HIS A 1 80 ? -8.381 -2.345 -10.654 1.00 90.19 80 HIS A O 1
ATOM 634 N N . SER A 1 81 ? -9.856 -2.478 -8.971 1.00 90.81 81 SER A N 1
ATOM 635 C CA . SER A 1 81 ? -10.615 -1.291 -9.367 1.00 90.81 81 SER A CA 1
ATOM 636 C C . SER A 1 81 ? -10.067 -0.006 -8.744 1.00 90.81 81 SER A C 1
ATOM 638 O O . SER A 1 81 ? -10.644 1.058 -8.946 1.00 90.81 81 SER A O 1
ATOM 640 N N . GLY A 1 82 ? -8.984 -0.100 -7.963 1.00 88.25 82 GLY A N 1
ATOM 641 C CA . GLY A 1 82 ? -8.428 1.013 -7.195 1.00 88.25 82 GLY A CA 1
ATOM 642 C C . GLY A 1 82 ? -9.199 1.295 -5.905 1.00 88.25 82 GLY A C 1
ATOM 643 O O . GLY A 1 82 ? -8.924 2.275 -5.215 1.00 88.25 82 GLY A O 1
ATOM 644 N N . LYS A 1 83 ? -10.172 0.451 -5.533 1.00 95.44 83 LYS A N 1
ATOM 645 C CA . LYS A 1 83 ? -10.976 0.674 -4.332 1.00 95.44 83 LYS A CA 1
ATOM 646 C C . LYS A 1 83 ? -10.240 0.179 -3.094 1.00 95.44 83 LYS A C 1
ATOM 648 O O . LYS A 1 83 ? -9.936 -1.006 -2.956 1.00 95.44 83 LYS A O 1
ATOM 653 N N . VAL A 1 84 ? -10.053 1.086 -2.140 1.00 97.94 84 VAL A N 1
ATOM 654 C CA . VAL A 1 84 ? -9.434 0.800 -0.843 1.00 97.94 84 VAL A CA 1
ATOM 655 C C . VAL A 1 84 ? -10.505 0.564 0.220 1.00 97.94 84 VAL A C 1
ATOM 657 O O . VAL A 1 84 ? -11.439 1.347 0.383 1.00 97.94 84 VAL A O 1
ATOM 660 N N . THR A 1 85 ? -10.386 -0.541 0.955 1.00 98.12 85 THR A N 1
ATOM 661 C CA . THR A 1 85 ? -11.326 -0.955 2.011 1.00 98.12 85 THR A CA 1
ATOM 662 C C . THR A 1 85 ? -10.585 -1.427 3.257 1.00 98.12 85 THR A C 1
ATOM 664 O O . THR A 1 85 ? -9.459 -1.912 3.166 1.00 98.12 85 THR A O 1
ATOM 667 N N . LEU A 1 86 ? -11.203 -1.293 4.434 1.00 98.06 86 LEU A N 1
ATOM 668 C CA . LEU A 1 86 ?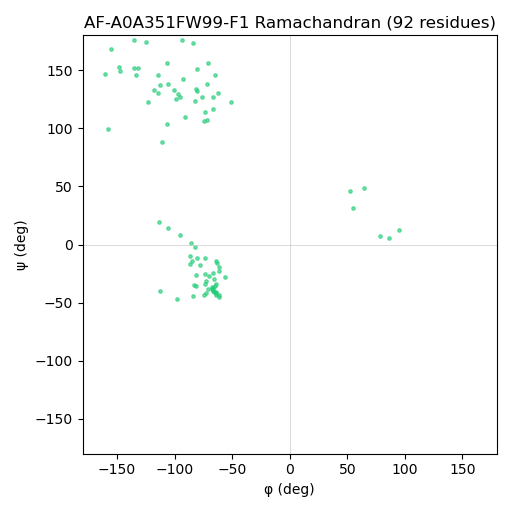 -10.667 -1.859 5.673 1.00 98.06 86 LEU A CA 1
ATOM 669 C C . LEU A 1 86 ? -10.705 -3.391 5.596 1.00 98.06 86 LEU A C 1
ATOM 671 O O . LEU A 1 86 ? -11.762 -3.965 5.336 1.00 98.06 86 LEU A O 1
ATOM 675 N N . PHE A 1 87 ? -9.568 -4.036 5.842 1.00 98.19 87 PHE A N 1
ATOM 676 C CA . PHE A 1 87 ? -9.462 -5.490 5.935 1.00 98.19 87 PHE A CA 1
ATOM 677 C C . PHE A 1 87 ? -9.486 -5.968 7.390 1.00 98.19 87 PHE A C 1
ATOM 679 O O . PHE A 1 87 ? -10.236 -6.882 7.719 1.00 98.19 87 PHE A O 1
ATOM 686 N N . ALA A 1 88 ? -8.697 -5.332 8.259 1.00 97.62 88 ALA A N 1
ATOM 687 C CA . ALA A 1 88 ? -8.640 -5.643 9.685 1.00 97.62 88 ALA A CA 1
ATOM 688 C C . ALA A 1 88 ? -8.324 -4.390 10.513 1.00 97.62 88 ALA A C 1
ATOM 690 O O . ALA A 1 88 ? -7.662 -3.471 10.029 1.00 97.62 88 ALA A O 1
ATOM 691 N N . ASP A 1 89 ? -8.769 -4.362 11.768 1.00 96.94 89 ASP A N 1
ATOM 692 C CA . ASP A 1 89 ? -8.435 -3.327 12.748 1.00 96.94 89 ASP A CA 1
ATOM 693 C C . ASP A 1 89 ? -7.841 -3.929 14.031 1.00 96.94 89 ASP A C 1
ATOM 695 O O . ASP A 1 89 ? -7.740 -5.149 14.170 1.00 96.94 89 ASP A O 1
ATOM 699 N N . LYS A 1 90 ? -7.385 -3.054 14.941 1.00 94.00 90 LYS A N 1
ATOM 700 C CA . LYS A 1 90 ? -6.776 -3.411 16.238 1.00 94.00 90 LYS A CA 1
ATOM 701 C C . LYS A 1 90 ? -5.587 -4.366 16.102 1.00 94.00 90 LYS A C 1
ATOM 703 O O . LYS A 1 90 ? -5.295 -5.151 16.996 1.00 94.00 90 LYS A O 1
ATOM 708 N N . THR A 1 91 ? -4.859 -4.269 14.997 1.00 91.88 91 THR A N 1
ATOM 709 C CA . THR A 1 91 ? -3.832 -5.250 14.615 1.00 91.88 91 THR A CA 1
ATOM 710 C C . THR A 1 91 ? -2.547 -5.174 15.443 1.00 91.88 91 THR A C 1
ATOM 712 O O . THR A 1 91 ? -1.739 -6.094 15.394 1.00 91.88 91 THR A O 1
ATOM 715 N N . ALA A 1 92 ? -2.374 -4.112 16.235 1.00 83.62 92 ALA A N 1
ATOM 716 C CA . ALA A 1 92 ? -1.266 -3.932 17.174 1.00 83.62 92 ALA A CA 1
ATOM 717 C C . ALA A 1 92 ? -1.680 -4.121 18.651 1.00 83.62 92 ALA A C 1
ATOM 719 O O . ALA A 1 92 ? -0.960 -3.698 19.553 1.00 83.62 92 ALA A O 1
ATOM 720 N N . GLN A 1 93 ? -2.859 -4.698 18.910 1.00 77.38 93 GLN A N 1
ATOM 721 C CA . GLN A 1 93 ? -3.395 -4.920 20.257 1.00 77.38 93 GLN A CA 1
ATOM 722 C C . GLN A 1 93 ? -3.397 -6.424 20.552 1.00 77.38 93 GLN A C 1
ATOM 724 O O . GLN A 1 93 ? -4.373 -7.113 20.261 1.00 77.38 93 GLN A O 1
ATOM 729 N N . THR A 1 94 ? -2.280 -6.931 21.078 1.00 61.38 94 THR A N 1
ATOM 730 C CA . THR A 1 94 ? -2.128 -8.320 21.551 1.00 61.38 94 THR A CA 1
ATOM 731 C C . THR A 1 94 ? -2.161 -8.401 23.063 1.00 61.38 94 THR A C 1
ATOM 733 O O . THR A 1 94 ? -1.503 -7.535 23.684 1.00 61.38 94 THR A O 1
#

Foldseek 3Di:
DVVVVVVVVVVVVVVVVVVVVVVVVPPDDDDDPCCVVAPPPDDDDDLDDDADDWDDWDADPQGWTWIDRPVQQFIWIQDPVSDIDTDDHPNVPD

Secondary structure (DSSP, 8-state):
--HHHHHHHHHHHHHHHHHHHHHHGGGS-----GGGTS-TT----------S-EEEEEE-TT--EEEEETTTTEEEEE-TTS-EEEEEE-TT--

Sequence (94 aa):
MFALVEDRRMLRTLSASVFGFLFVVQAVAQDTPLTMVLSDDSHWELVSEGHGFTEGPAVDRHGNVFFSDLRASKIFRADHSGKVTLFADKTAQT

Radius of gyration: 28.74 Å; Cα contacts (8 Å, |Δi|>4): 93; chains: 1; bounding box: 70×43×60 Å